Protein AF-A0A1S4BC99-F1 (afdb_monomer_lite)

Sequence (152 aa):
MFKCESEHMSDNLNIGQDVEELVSEDAFLRRARMYQEYMQLVPIPTQTHSSIPCTSWAGLAASIKKLYGQPLHYLTNLCIKQRDQMRIGADDEVDPLEMLIHPTKAESSIWLMEEVHRRTSSPHYLAKLWLADPMYHVYIDPIFPKLQNPSK

Foldseek 3Di:
DDDDDDDDPPPPPPVVVVVVVVVLLVVLLVVLVVLLVQLLLDDQDPDDDQDQFFQALVSLQVSCCVVVLDAADLVLLVVRVVRLVVLPPPPCNRPGVCVVDPSNVSNVVSSVVSVCCSPPDDSSVSSVVCVVDVVSCVSTDPGDDDRDPPDD

pLDDT: mean 85.64, std 18.04, range [31.84, 98.69]

Structure (mmCIF, N/CA/C/O backbone):
data_AF-A0A1S4BC99-F1
#
_entry.id   AF-A0A1S4BC99-F1
#
loop_
_atom_site.group_PDB
_atom_site.id
_atom_site.type_symbol
_atom_site.label_atom_id
_atom_site.label_alt_id
_atom_site.label_comp_id
_atom_site.label_asym_id
_atom_site.label_entity_id
_atom_site.label_seq_id
_atom_site.pdbx_PDB_ins_code
_atom_site.Cartn_x
_atom_site.Cartn_y
_atom_site.Cartn_z
_atom_site.occupancy
_atom_site.B_iso_or_equiv
_atom_site.auth_seq_id
_atom_site.auth_comp_id
_atom_site.auth_asym_id
_atom_site.auth_atom_id
_atom_site.pdbx_PDB_model_num
ATOM 1 N N . MET A 1 1 ? -76.998 -9.621 -1.455 1.00 44.16 1 MET A N 1
ATOM 2 C CA . MET A 1 1 ? -75.995 -10.571 -0.939 1.00 44.16 1 MET A CA 1
ATOM 3 C C . MET A 1 1 ? -74.979 -10.809 -2.041 1.00 44.16 1 MET A C 1
ATOM 5 O O . MET A 1 1 ? -75.276 -11.576 -2.938 1.00 44.16 1 MET A O 1
ATOM 9 N N . PHE A 1 2 ? -73.846 -10.107 -2.020 1.00 31.84 2 PHE A N 1
ATOM 10 C CA . PHE A 1 2 ? -72.649 -10.493 -2.769 1.00 31.84 2 PHE A CA 1
ATOM 11 C C . PHE A 1 2 ? -71.422 -10.194 -1.911 1.00 31.84 2 PHE A C 1
ATOM 13 O O . PHE A 1 2 ? -71.419 -9.269 -1.102 1.00 31.84 2 PHE A O 1
ATOM 20 N N . LYS A 1 3 ? -70.496 -11.137 -2.005 1.00 33.38 3 LYS A N 1
ATOM 21 C CA . LYS A 1 3 ? -69.527 -11.599 -1.018 1.00 33.38 3 LYS A CA 1
ATOM 22 C C . LYS A 1 3 ? -68.332 -10.646 -0.938 1.00 33.38 3 LYS A C 1
ATOM 24 O O . LYS A 1 3 ? -67.862 -10.167 -1.961 1.00 33.38 3 LYS A O 1
ATOM 29 N N . CYS A 1 4 ? -67.863 -10.399 0.281 1.00 38.66 4 CYS A N 1
ATOM 30 C CA . CYS A 1 4 ? -66.561 -9.806 0.553 1.00 38.66 4 CYS A CA 1
ATOM 31 C C . CYS A 1 4 ? -65.493 -10.872 0.276 1.00 38.66 4 CYS A C 1
ATOM 33 O O . CYS A 1 4 ? -65.563 -11.953 0.863 1.00 38.66 4 CYS A O 1
ATOM 35 N N . GLU A 1 5 ? -64.538 -10.586 -0.603 1.00 37.03 5 GLU A N 1
ATOM 36 C CA . GLU A 1 5 ? -63.311 -11.371 -0.747 1.00 37.03 5 GLU A CA 1
ATOM 37 C C . GLU A 1 5 ? -62.138 -10.420 -0.505 1.00 37.03 5 GLU A C 1
ATOM 39 O O . GLU A 1 5 ? -61.824 -9.561 -1.323 1.00 37.03 5 GLU A O 1
ATOM 44 N N . SER A 1 6 ? -61.553 -10.520 0.691 1.00 44.31 6 SER A N 1
ATOM 45 C CA . SER A 1 6 ? -60.277 -9.901 1.027 1.00 44.31 6 SER A CA 1
ATOM 46 C C . SER A 1 6 ? -59.165 -10.865 0.623 1.00 44.31 6 SER A C 1
ATOM 48 O O . SER A 1 6 ? -58.995 -11.914 1.250 1.00 44.31 6 SER A O 1
ATOM 50 N N . GLU A 1 7 ? -58.418 -10.520 -0.420 1.00 44.59 7 GLU A N 1
ATOM 51 C CA . GLU A 1 7 ? -57.183 -11.212 -0.776 1.00 44.59 7 GLU A CA 1
ATOM 52 C C . GLU A 1 7 ? -56.138 -10.969 0.322 1.00 44.59 7 GLU A C 1
ATOM 54 O O . GLU A 1 7 ? -55.714 -9.844 0.585 1.00 44.59 7 GLU A O 1
ATOM 59 N N . HIS A 1 8 ? -55.747 -12.044 1.004 1.00 44.88 8 HIS A N 1
ATOM 60 C CA . HIS A 1 8 ? -54.582 -12.057 1.876 1.00 44.88 8 HIS A CA 1
ATOM 61 C C . HIS A 1 8 ? -53.319 -11.990 1.011 1.00 44.88 8 HIS A C 1
ATOM 63 O O . HIS A 1 8 ? -52.908 -12.993 0.430 1.00 44.88 8 HIS A O 1
ATOM 69 N N . MET A 1 9 ? -52.685 -10.819 0.956 1.00 39.94 9 MET A N 1
ATOM 70 C CA . MET A 1 9 ? -51.324 -10.673 0.448 1.00 39.94 9 MET A CA 1
ATOM 71 C C . MET A 1 9 ? -50.360 -11.029 1.584 1.00 39.94 9 MET A C 1
ATOM 73 O O . MET A 1 9 ? -50.154 -10.264 2.524 1.00 39.94 9 MET A O 1
ATOM 77 N N . SER A 1 10 ? -49.859 -12.260 1.565 1.00 45.34 10 SER A N 1
ATOM 78 C CA . SER A 1 10 ? -48.826 -12.726 2.485 1.00 45.34 10 SER A CA 1
ATOM 79 C C . SER A 1 10 ? -47.467 -12.180 2.047 1.00 45.34 10 SER A C 1
ATOM 81 O O . SER A 1 10 ? -46.778 -12.810 1.243 1.00 45.34 10 SER A O 1
ATOM 83 N N . ASP A 1 11 ? -47.084 -11.026 2.593 1.00 51.19 11 ASP A N 1
ATOM 84 C CA . ASP A 1 11 ? -45.715 -10.511 2.536 1.00 51.19 11 ASP A CA 1
ATOM 85 C C . ASP A 1 11 ? -44.823 -11.351 3.459 1.00 51.19 11 ASP A C 1
ATOM 87 O O . ASP A 1 11 ? -44.583 -11.023 4.622 1.00 51.19 11 ASP A O 1
ATOM 91 N N . ASN A 1 12 ? -44.326 -12.476 2.943 1.00 52.44 12 ASN A N 1
ATOM 92 C CA . ASN A 1 12 ? -43.202 -13.182 3.553 1.00 52.44 12 ASN A CA 1
ATOM 93 C C . ASN A 1 12 ? -41.924 -12.372 3.287 1.00 52.44 12 ASN A C 1
ATOM 95 O O . ASN A 1 12 ? -41.158 -12.675 2.374 1.00 52.44 12 ASN A O 1
ATOM 99 N N . LEU A 1 13 ? -41.718 -11.310 4.070 1.00 56.03 13 LEU A N 1
ATOM 100 C CA . LEU A 1 13 ? -40.449 -10.590 4.130 1.00 56.03 13 LEU A CA 1
ATOM 101 C C . LEU A 1 13 ? -39.348 -11.573 4.549 1.00 56.03 13 LEU A C 1
ATOM 103 O O . LEU A 1 13 ? -39.449 -12.247 5.576 1.00 56.03 13 LEU A O 1
ATOM 107 N N . ASN A 1 14 ? -38.296 -11.649 3.737 1.00 58.25 14 ASN A N 1
ATOM 108 C CA . ASN A 1 14 ? -37.097 -12.460 3.940 1.00 58.25 14 ASN A CA 1
ATOM 109 C C . ASN A 1 14 ? -36.208 -11.875 5.060 1.00 58.25 14 ASN A C 1
ATOM 111 O O . ASN A 1 14 ? -35.049 -11.535 4.855 1.00 58.25 14 ASN A O 1
ATOM 115 N N . ILE A 1 15 ? -36.780 -11.730 6.258 1.00 60.31 15 ILE A N 1
ATOM 116 C CA . ILE A 1 15 ? -36.179 -11.051 7.416 1.00 60.31 15 ILE A CA 1
ATOM 117 C C . ILE A 1 15 ? -34.870 -11.732 7.852 1.00 60.31 15 ILE A C 1
ATOM 119 O O . ILE A 1 15 ? -33.977 -11.075 8.374 1.00 60.31 15 ILE A O 1
ATOM 123 N N . GLY A 1 16 ? -34.734 -13.045 7.636 1.00 59.03 16 GLY A N 1
ATOM 124 C CA . GLY A 1 16 ? -33.540 -13.794 8.036 1.00 59.03 16 GLY A CA 1
ATOM 125 C C . GLY A 1 16 ? -32.281 -13.386 7.270 1.00 59.03 16 GLY A C 1
ATOM 126 O O . GLY A 1 16 ? -31.228 -13.229 7.881 1.00 59.03 16 GLY A O 1
ATOM 127 N N . GLN A 1 17 ? -32.400 -13.171 5.958 1.00 59.12 17 GLN A N 1
ATOM 128 C CA . GLN A 1 17 ? -31.264 -12.831 5.103 1.00 59.12 17 GLN A CA 1
ATOM 129 C C . GLN A 1 17 ? -30.817 -11.376 5.310 1.00 59.12 17 GLN A C 1
ATOM 131 O O . GLN A 1 17 ? -29.624 -11.127 5.460 1.00 59.12 17 GLN A O 1
ATOM 136 N N . ASP A 1 18 ? -31.771 -10.448 5.441 1.00 64.56 18 ASP A N 1
ATOM 137 C CA . ASP A 1 18 ? -31.485 -9.035 5.729 1.00 64.56 18 ASP A CA 1
ATOM 138 C C . ASP A 1 18 ? -30.795 -8.857 7.091 1.00 64.56 18 ASP A C 1
ATOM 140 O O . ASP A 1 18 ? -29.868 -8.063 7.232 1.00 64.56 18 ASP A O 1
ATOM 144 N N . VAL A 1 19 ? -31.207 -9.608 8.117 1.00 63.47 19 VAL A N 1
ATOM 145 C CA . VAL A 1 19 ? -30.596 -9.512 9.454 1.00 63.47 19 VAL A CA 1
ATOM 146 C C . VAL A 1 19 ? -29.170 -10.069 9.464 1.00 63.47 19 VAL A C 1
ATOM 148 O O . VAL A 1 19 ? -28.295 -9.486 10.102 1.00 63.47 19 VAL A O 1
ATOM 151 N N . GLU A 1 20 ? -28.909 -11.174 8.765 1.00 66.94 20 GLU A N 1
ATOM 152 C CA . GLU A 1 20 ? -27.569 -11.769 8.689 1.00 66.94 20 GLU A CA 1
ATOM 153 C C . GLU A 1 20 ? -26.591 -10.882 7.897 1.00 66.94 20 GLU A C 1
ATOM 155 O O . GLU A 1 20 ? -25.439 -10.703 8.307 1.00 66.94 20 GLU A O 1
ATOM 160 N N . GLU A 1 21 ? -27.067 -10.248 6.823 1.00 65.25 21 GLU A N 1
ATOM 161 C CA . GLU A 1 21 ? -26.301 -9.278 6.039 1.00 65.25 21 GLU A CA 1
ATOM 162 C C . GLU A 1 21 ? -25.961 -8.026 6.863 1.00 65.25 21 GLU A C 1
ATOM 164 O O . GLU A 1 21 ? -24.792 -7.648 6.941 1.00 65.25 21 GLU A O 1
ATOM 169 N N . LEU A 1 22 ? -26.928 -7.459 7.595 1.00 66.62 22 LEU A N 1
ATOM 170 C CA . LEU A 1 22 ? -26.700 -6.313 8.489 1.00 66.62 22 LEU A CA 1
ATOM 171 C C . LEU A 1 22 ? -25.678 -6.621 9.598 1.00 66.62 22 LEU A C 1
ATOM 173 O O . LEU A 1 22 ? -24.808 -5.802 9.901 1.00 66.62 22 LEU A O 1
ATOM 177 N N . VAL A 1 23 ? -25.742 -7.819 10.190 1.00 70.94 23 VAL A N 1
ATOM 178 C CA . VAL A 1 23 ? -24.775 -8.263 11.210 1.00 70.94 23 VAL A CA 1
ATOM 179 C C . VAL A 1 23 ? -23.372 -8.430 10.610 1.00 70.94 23 VAL A C 1
ATOM 181 O O . VAL A 1 23 ? -22.375 -8.106 11.268 1.00 70.94 23 VAL A O 1
ATOM 184 N N . SER A 1 24 ? -23.277 -8.892 9.361 1.00 78.12 24 SER A N 1
ATOM 185 C CA . SER A 1 24 ? -22.016 -8.994 8.621 1.00 78.12 24 SER A CA 1
ATOM 186 C C . SER A 1 24 ? -21.417 -7.613 8.328 1.00 78.12 24 SER A C 1
ATOM 188 O O . SER A 1 24 ? -20.244 -7.374 8.640 1.00 78.12 24 SER A O 1
ATOM 190 N N . GLU A 1 25 ? -22.215 -6.672 7.813 1.00 85.00 25 GLU A N 1
ATOM 191 C CA . GLU A 1 25 ? -21.778 -5.302 7.512 1.00 85.00 25 GLU A CA 1
ATOM 192 C C . GLU A 1 25 ? -21.230 -4.582 8.750 1.00 85.00 25 GLU A C 1
ATOM 194 O O . GLU A 1 25 ? -20.122 -4.030 8.718 1.00 85.00 25 GLU A O 1
ATOM 199 N N . ASP A 1 26 ? -21.945 -4.661 9.875 1.00 91.00 26 ASP A N 1
ATOM 200 C CA . ASP A 1 26 ? -21.508 -4.083 11.146 1.00 91.00 26 ASP A CA 1
ATOM 201 C C . ASP A 1 26 ? -20.189 -4.700 11.638 1.00 91.00 26 ASP A C 1
ATOM 203 O O . ASP A 1 26 ? -19.305 -4.001 12.155 1.00 91.00 26 ASP A O 1
ATOM 207 N N . ALA A 1 27 ? -20.010 -6.012 11.455 1.00 92.69 27 ALA A N 1
ATOM 208 C CA . ALA A 1 27 ? -18.773 -6.698 11.812 1.00 92.69 27 ALA A CA 1
ATOM 209 C C . ALA A 1 27 ? -17.588 -6.261 10.932 1.00 92.69 27 ALA A C 1
ATOM 211 O O . ALA A 1 27 ? -16.463 -6.115 11.429 1.00 92.69 27 ALA A O 1
ATOM 212 N N . PHE A 1 28 ? -17.797 -6.035 9.631 1.00 94.62 28 PHE A N 1
ATOM 213 C CA . PHE A 1 28 ? -16.771 -5.467 8.748 1.00 94.62 28 PHE A CA 1
ATOM 214 C C . PHE A 1 28 ? -16.439 -4.022 9.116 1.00 94.62 28 PHE A C 1
ATOM 216 O O . PHE A 1 28 ? -15.257 -3.683 9.207 1.00 94.62 28 PHE A O 1
ATOM 223 N N . LEU A 1 29 ? -17.441 -3.194 9.416 1.00 97.19 29 LEU A N 1
ATOM 224 C CA . LEU A 1 29 ? -17.231 -1.802 9.809 1.00 97.19 29 LEU A CA 1
ATOM 225 C C . LEU A 1 29 ? -16.412 -1.674 11.096 1.00 97.19 29 LEU A C 1
ATOM 227 O O . LEU A 1 29 ? -15.485 -0.862 11.162 1.00 97.19 29 LEU A O 1
ATOM 231 N N . ARG A 1 30 ? -16.704 -2.496 12.111 1.00 97.00 30 ARG A N 1
ATOM 232 C CA . ARG A 1 30 ? -15.927 -2.524 13.363 1.00 97.00 30 ARG A CA 1
ATOM 233 C C . ARG A 1 30 ? -14.465 -2.889 13.112 1.00 97.00 30 ARG A C 1
ATOM 235 O O . ARG A 1 30 ? -13.574 -2.188 13.588 1.00 97.00 30 ARG A O 1
ATOM 242 N N . ARG A 1 31 ? -14.210 -3.938 12.321 1.00 96.06 31 ARG A N 1
ATOM 243 C CA . ARG A 1 31 ? -12.845 -4.360 11.958 1.00 96.06 31 ARG A CA 1
ATOM 244 C C . ARG A 1 31 ? -12.105 -3.279 11.170 1.00 96.06 31 ARG A C 1
ATOM 246 O O . ARG A 1 31 ? -10.957 -2.979 11.484 1.00 96.06 31 ARG A O 1
ATOM 253 N N . ALA A 1 32 ? -12.765 -2.669 10.188 1.00 97.81 32 ALA A N 1
ATOM 254 C CA . ALA A 1 32 ? -12.190 -1.608 9.367 1.00 97.81 32 ALA A CA 1
ATOM 255 C C . ALA A 1 32 ? -11.841 -0.366 10.191 1.00 97.81 32 ALA A C 1
ATOM 257 O O . ALA A 1 32 ? -10.810 0.260 9.956 1.00 97.81 32 ALA A O 1
ATOM 258 N N . ARG A 1 33 ? -12.666 -0.035 11.192 1.00 98.31 33 ARG A N 1
ATOM 259 C CA . ARG A 1 33 ? -12.394 1.062 12.125 1.00 98.31 33 ARG A CA 1
ATOM 260 C C . ARG A 1 33 ? -11.137 0.796 12.945 1.00 98.31 33 ARG A C 1
ATOM 262 O O . ARG A 1 33 ? -10.228 1.616 12.906 1.00 98.31 33 ARG A O 1
ATOM 269 N N . MET A 1 34 ? -11.057 -0.362 13.600 1.00 97.44 34 MET A N 1
ATOM 270 C CA . MET A 1 34 ? -9.879 -0.740 14.390 1.00 97.44 34 MET A CA 1
ATOM 271 C C . MET A 1 34 ? -8.604 -0.748 13.542 1.00 97.44 34 MET A C 1
ATOM 273 O O . MET A 1 34 ? -7.557 -0.280 13.978 1.00 97.44 34 MET A O 1
ATOM 277 N N . TYR A 1 35 ? -8.698 -1.261 12.314 1.00 97.88 35 TYR A N 1
ATOM 278 C CA . TYR A 1 35 ? -7.591 -1.267 11.369 1.00 97.88 35 TYR A CA 1
ATOM 279 C C . TYR A 1 35 ? -7.137 0.147 10.990 1.00 97.88 35 TYR A C 1
ATOM 281 O O . TYR A 1 35 ? -5.945 0.439 11.062 1.00 97.88 35 TYR A O 1
ATOM 289 N N . GLN A 1 36 ? -8.066 1.034 10.617 1.00 98.31 36 GLN A N 1
ATOM 290 C CA . GLN A 1 36 ? -7.720 2.402 10.231 1.00 98.31 36 GLN A CA 1
ATOM 291 C C . GLN A 1 36 ? -7.117 3.183 11.403 1.00 98.31 36 GLN A C 1
ATOM 293 O O . GLN A 1 36 ? -6.101 3.851 11.227 1.00 98.31 36 GLN A O 1
ATOM 298 N N . GLU A 1 37 ? -7.718 3.075 12.592 1.00 97.56 37 GLU A N 1
ATOM 299 C CA . GLU A 1 37 ? -7.216 3.699 13.823 1.00 97.56 37 GLU A CA 1
ATOM 300 C C . GLU A 1 37 ? -5.795 3.218 14.134 1.00 97.56 37 GLU A C 1
ATOM 302 O O . GLU A 1 37 ? -4.914 4.022 14.424 1.00 97.56 37 GLU A O 1
ATOM 307 N N . TYR A 1 38 ? -5.537 1.916 13.996 1.00 96.62 38 TYR A N 1
ATOM 308 C CA . TYR A 1 38 ? -4.197 1.361 14.147 1.00 96.62 38 TYR A CA 1
ATOM 309 C C . TYR A 1 38 ? -3.211 1.918 13.109 1.00 96.62 38 TYR A C 1
ATOM 311 O O . TYR A 1 38 ? -2.136 2.392 13.476 1.00 96.62 38 TYR A O 1
ATOM 319 N N . MET A 1 39 ? -3.566 1.901 11.821 1.00 97.88 39 MET A N 1
ATOM 320 C CA . MET A 1 39 ? -2.683 2.372 10.748 1.00 97.88 39 MET A CA 1
ATOM 321 C C . MET A 1 39 ? -2.357 3.868 10.870 1.00 97.88 39 MET A C 1
ATOM 323 O O . MET A 1 39 ? -1.267 4.280 10.480 1.00 97.88 39 MET A O 1
ATOM 327 N N . GLN A 1 40 ? -3.250 4.674 11.457 1.00 96.88 40 GLN A N 1
ATOM 328 C CA . GLN A 1 40 ? -3.001 6.087 11.771 1.00 96.88 40 GLN A CA 1
ATOM 329 C C . GLN A 1 40 ? -1.916 6.297 12.835 1.00 96.88 40 GLN A C 1
ATOM 331 O O . GLN A 1 40 ? -1.239 7.325 12.813 1.00 96.88 40 GLN A O 1
ATOM 336 N N . LEU A 1 41 ? -1.727 5.339 13.749 1.00 95.94 41 LEU A N 1
ATOM 337 C CA . LEU A 1 41 ? -0.695 5.409 14.788 1.00 95.94 41 LEU A CA 1
ATOM 338 C C . LEU A 1 41 ? 0.703 5.068 14.260 1.00 95.94 41 LEU A C 1
ATOM 340 O O . LEU A 1 41 ? 1.697 5.395 14.909 1.00 95.94 41 LEU A O 1
ATOM 344 N N . VAL A 1 42 ? 0.804 4.404 13.105 1.00 95.38 42 VAL A N 1
ATOM 345 C CA . VAL A 1 42 ? 2.094 4.019 12.530 1.00 95.38 42 VAL A CA 1
ATOM 346 C C . VAL A 1 42 ? 2.730 5.237 11.836 1.00 95.38 42 VAL A C 1
ATOM 348 O O . VAL A 1 42 ? 2.186 5.728 10.840 1.00 95.38 42 VAL A O 1
ATOM 351 N N . PRO A 1 43 ? 3.894 5.734 12.298 1.00 93.81 43 PRO A N 1
ATOM 352 C CA . PRO A 1 43 ? 4.510 6.933 11.733 1.00 93.81 43 PRO A CA 1
ATOM 353 C C . PRO A 1 43 ? 5.104 6.665 10.347 1.00 93.81 43 PRO A C 1
ATOM 355 O O . PRO A 1 43 ? 5.669 5.600 10.109 1.00 93.81 43 PRO A O 1
ATOM 358 N N . ILE A 1 44 ? 5.034 7.645 9.444 1.00 94.06 44 ILE A N 1
ATOM 359 C CA . ILE A 1 44 ? 5.768 7.597 8.171 1.00 94.06 44 ILE A CA 1
ATOM 360 C C . ILE A 1 44 ? 7.264 7.815 8.461 1.00 94.06 44 ILE A C 1
ATOM 362 O O . ILE A 1 44 ? 7.596 8.760 9.184 1.00 94.06 44 ILE A O 1
ATOM 366 N N . PRO A 1 45 ? 8.176 6.972 7.942 1.00 90.94 45 PRO A N 1
ATOM 367 C CA . PRO A 1 45 ? 9.612 7.190 8.093 1.00 90.94 45 PRO A CA 1
ATOM 368 C C . PRO A 1 45 ? 10.052 8.546 7.527 1.00 90.94 45 PRO A C 1
ATOM 370 O O . PRO A 1 45 ? 9.678 8.923 6.421 1.00 90.94 45 PRO A O 1
ATOM 373 N N . THR A 1 46 ? 10.866 9.282 8.286 1.00 83.38 46 THR A N 1
ATOM 374 C CA . THR A 1 46 ? 11.373 10.611 7.893 1.00 83.38 46 THR A CA 1
ATOM 375 C C . THR A 1 46 ? 12.683 10.553 7.112 1.00 83.38 46 THR A C 1
ATOM 377 O O . THR A 1 46 ? 13.052 11.525 6.457 1.00 83.38 46 THR A O 1
ATOM 380 N N . GLN A 1 47 ? 13.391 9.426 7.179 1.00 77.62 47 GLN A N 1
ATOM 381 C CA . GLN A 1 47 ? 14.603 9.163 6.414 1.00 77.62 47 GLN A CA 1
ATOM 382 C C . GLN A 1 47 ? 14.315 8.025 5.446 1.00 77.62 47 GLN A C 1
ATOM 384 O O . GLN A 1 47 ? 13.856 6.966 5.872 1.00 77.62 47 GLN A O 1
ATOM 389 N N . THR A 1 48 ? 14.575 8.255 4.161 1.00 70.88 48 THR A N 1
ATOM 390 C CA . THR A 1 48 ? 14.458 7.231 3.125 1.00 70.88 48 THR A CA 1
ATOM 391 C C . THR A 1 48 ? 15.823 6.645 2.781 1.00 70.88 48 THR A C 1
ATOM 393 O O . THR A 1 48 ? 16.846 7.334 2.809 1.00 70.88 48 THR A O 1
ATOM 396 N N . HIS A 1 49 ? 15.854 5.352 2.473 1.00 69.94 49 HIS A N 1
ATOM 397 C CA . HIS A 1 49 ? 17.067 4.633 2.107 1.00 69.94 49 HIS A CA 1
ATOM 398 C C . HIS A 1 49 ? 17.194 4.568 0.583 1.00 69.94 49 HIS A C 1
ATOM 400 O O . HIS A 1 49 ? 16.448 3.870 -0.092 1.00 69.94 49 HIS A O 1
ATOM 406 N N . SER A 1 50 ? 18.184 5.261 0.020 1.00 61.50 50 SER A N 1
ATOM 407 C CA . SER A 1 50 ? 18.256 5.521 -1.424 1.00 61.50 50 SER A CA 1
ATOM 408 C C . SER A 1 50 ? 18.577 4.319 -2.327 1.00 61.50 50 SER A C 1
ATOM 410 O O . SER A 1 50 ? 18.513 4.476 -3.545 1.00 61.50 50 SER A O 1
ATOM 412 N N . SER A 1 51 ? 18.909 3.142 -1.784 1.00 71.75 51 SER A N 1
ATOM 413 C CA . SER A 1 51 ? 19.504 2.033 -2.551 1.00 71.75 51 SER A CA 1
ATOM 414 C C . SER A 1 51 ? 18.727 0.712 -2.500 1.00 71.75 51 SER A C 1
ATOM 416 O O . SER A 1 51 ? 19.343 -0.350 -2.588 1.00 71.75 51 SER A O 1
ATOM 418 N N . ILE A 1 52 ? 17.406 0.735 -2.304 1.00 79.88 52 ILE A N 1
ATOM 419 C CA . ILE A 1 52 ? 16.593 -0.491 -2.341 1.00 79.88 52 ILE A CA 1
ATOM 420 C C . ILE A 1 52 ? 16.456 -0.949 -3.803 1.00 79.88 52 ILE A C 1
ATOM 422 O O . ILE A 1 52 ? 15.863 -0.207 -4.587 1.00 79.88 52 ILE A O 1
ATOM 426 N N . PRO A 1 53 ? 16.952 -2.142 -4.190 1.00 80.25 53 PRO A N 1
ATOM 427 C CA . PRO A 1 53 ? 16.724 -2.666 -5.535 1.00 80.25 53 PRO A CA 1
ATOM 428 C C . PRO A 1 53 ? 15.224 -2.796 -5.812 1.00 80.25 53 PRO A C 1
ATOM 430 O O . PRO A 1 53 ? 14.479 -3.289 -4.957 1.00 80.25 53 PRO A O 1
ATOM 433 N N . CYS A 1 54 ? 14.765 -2.372 -6.991 1.00 84.75 54 CYS A N 1
ATOM 434 C CA . CYS A 1 54 ? 13.349 -2.444 -7.348 1.00 84.75 54 CYS A CA 1
ATOM 435 C C . CYS A 1 54 ? 13.154 -3.104 -8.714 1.00 84.75 54 CYS A C 1
ATOM 437 O O . CYS A 1 54 ? 13.160 -2.466 -9.756 1.00 84.75 54 CYS A O 1
ATOM 439 N N . THR A 1 55 ? 12.934 -4.417 -8.718 1.00 89.94 55 THR A N 1
ATOM 440 C CA . THR A 1 55 ? 12.603 -5.153 -9.948 1.00 89.94 55 THR A CA 1
ATOM 441 C C . THR A 1 55 ? 11.106 -5.101 -10.272 1.00 89.94 55 THR A C 1
ATOM 443 O O . THR A 1 55 ? 10.741 -5.048 -11.442 1.00 89.94 55 THR A O 1
ATOM 446 N N . SER A 1 56 ? 10.239 -5.031 -9.255 1.00 95.56 56 SER A N 1
ATOM 447 C CA . SER A 1 56 ? 8.782 -4.849 -9.368 1.00 95.56 56 SER A CA 1
ATOM 448 C C . SER A 1 56 ? 8.236 -3.981 -8.230 1.00 95.56 56 SER A C 1
ATOM 450 O O . SER A 1 56 ? 8.937 -3.732 -7.240 1.00 95.56 56 SER A O 1
ATOM 452 N N . TRP A 1 57 ? 6.977 -3.537 -8.329 1.00 96.94 57 TRP A N 1
ATOM 453 C CA . TRP A 1 57 ? 6.344 -2.779 -7.248 1.00 96.94 57 TRP A CA 1
ATOM 454 C C . TRP A 1 57 ? 6.146 -3.649 -6.007 1.00 96.94 57 TRP A C 1
ATOM 456 O O . TRP A 1 57 ? 6.446 -3.200 -4.898 1.00 96.94 57 TRP A O 1
ATOM 466 N N . ALA A 1 58 ? 5.713 -4.902 -6.174 1.00 96.19 58 ALA A N 1
ATOM 467 C CA . ALA A 1 58 ? 5.590 -5.854 -5.075 1.00 96.19 58 ALA A CA 1
ATOM 468 C C . ALA A 1 58 ? 6.942 -6.156 -4.407 1.00 96.19 58 ALA A C 1
ATOM 470 O O . ALA A 1 58 ? 7.020 -6.207 -3.178 1.00 96.19 58 ALA A O 1
ATOM 471 N N . GLY A 1 59 ? 8.018 -6.304 -5.189 1.00 95.31 59 GLY A N 1
ATOM 472 C CA . GLY A 1 59 ? 9.369 -6.533 -4.667 1.00 95.31 59 GLY A CA 1
ATOM 473 C C . GLY A 1 59 ? 9.904 -5.340 -3.871 1.00 95.31 59 GLY A C 1
ATOM 474 O O . GLY A 1 59 ? 10.448 -5.509 -2.774 1.00 95.31 59 GLY A O 1
ATOM 475 N N . LEU A 1 60 ? 9.679 -4.122 -4.3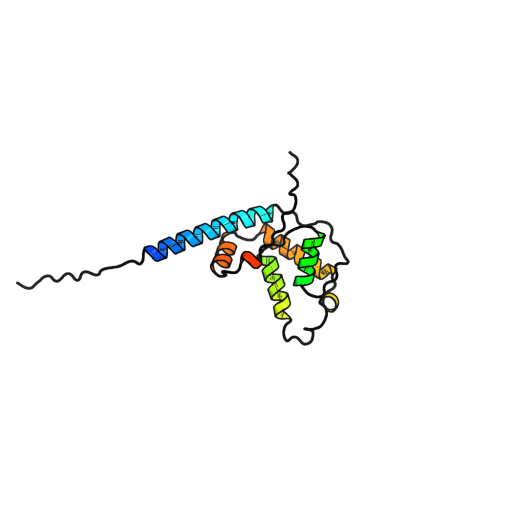72 1.00 95.31 60 LEU A N 1
ATOM 476 C CA . LEU A 1 60 ? 10.011 -2.895 -3.651 1.00 95.31 60 LEU A CA 1
ATOM 477 C C . LEU A 1 60 ? 9.206 -2.779 -2.350 1.00 95.31 60 LEU A C 1
ATOM 479 O O . LEU A 1 60 ? 9.779 -2.526 -1.293 1.00 95.31 60 LEU A O 1
ATOM 483 N N . ALA A 1 61 ? 7.898 -3.030 -2.394 1.00 96.00 61 ALA A N 1
ATOM 484 C CA . ALA A 1 61 ? 7.038 -2.993 -1.215 1.00 96.00 61 ALA A CA 1
ATOM 485 C C . ALA A 1 61 ? 7.457 -4.013 -0.146 1.00 96.00 61 ALA A C 1
ATOM 487 O O . ALA A 1 61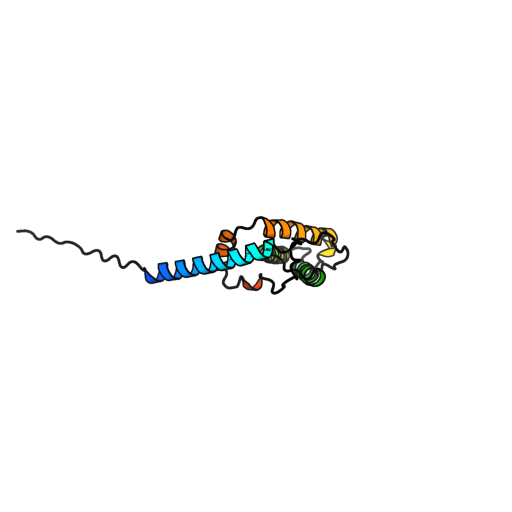 ? 7.509 -3.678 1.037 1.00 96.00 61 ALA A O 1
ATOM 488 N N . ALA A 1 62 ? 7.806 -5.239 -0.544 1.00 95.12 62 ALA A N 1
ATOM 489 C CA . ALA A 1 62 ? 8.335 -6.252 0.367 1.00 95.12 62 ALA A CA 1
ATOM 490 C C . ALA A 1 62 ? 9.651 -5.798 1.022 1.00 95.12 62 ALA A C 1
ATOM 492 O O . ALA A 1 62 ? 9.847 -5.973 2.228 1.00 95.12 62 ALA A O 1
ATOM 493 N N . SER A 1 63 ? 10.531 -5.164 0.244 1.00 93.56 63 SER A N 1
ATOM 494 C CA . SER A 1 63 ? 11.803 -4.633 0.738 1.00 93.56 63 SER A CA 1
ATOM 495 C C . SER A 1 63 ? 11.602 -3.469 1.710 1.00 93.56 63 SER A C 1
ATOM 497 O O . SER A 1 63 ? 12.232 -3.454 2.765 1.00 93.56 63 SER A O 1
ATOM 499 N N . ILE A 1 64 ? 10.672 -2.554 1.419 1.00 93.69 64 ILE A N 1
ATOM 500 C CA . ILE A 1 64 ? 10.267 -1.461 2.317 1.00 93.69 64 ILE A CA 1
ATOM 501 C C . ILE A 1 64 ? 9.751 -2.030 3.646 1.00 93.69 64 ILE A C 1
ATOM 503 O O . ILE A 1 64 ? 10.266 -1.687 4.709 1.00 93.69 64 ILE A O 1
ATOM 507 N N . LYS A 1 65 ? 8.794 -2.961 3.611 1.00 94.25 65 LYS A N 1
ATOM 508 C CA . LYS A 1 65 ? 8.240 -3.585 4.826 1.00 94.25 65 LYS A CA 1
ATOM 509 C C . LYS A 1 65 ? 9.328 -4.200 5.706 1.00 94.25 65 LYS A C 1
ATOM 511 O O . LYS A 1 65 ? 9.343 -3.991 6.918 1.00 94.25 65 LYS A O 1
ATOM 516 N N . LYS A 1 66 ? 10.266 -4.927 5.088 1.00 92.25 66 LYS A N 1
ATOM 517 C CA . LYS A 1 66 ? 11.393 -5.560 5.783 1.00 92.25 66 LYS A CA 1
ATOM 518 C C . LYS A 1 66 ? 12.371 -4.535 6.361 1.00 92.25 66 LYS A C 1
ATOM 520 O O . LYS A 1 66 ? 12.802 -4.700 7.497 1.00 92.25 66 LYS A O 1
ATOM 525 N N . LEU A 1 67 ? 12.733 -3.512 5.588 1.00 91.62 67 LEU A N 1
ATOM 526 C CA . LEU A 1 67 ? 13.750 -2.528 5.965 1.00 91.62 67 LEU A CA 1
ATOM 527 C C . LEU A 1 67 ? 13.267 -1.600 7.081 1.00 91.62 67 LEU A C 1
ATOM 529 O O . LEU A 1 67 ? 13.983 -1.382 8.052 1.00 91.62 67 LEU A O 1
ATOM 533 N N . TYR A 1 68 ? 12.044 -1.086 6.954 1.00 91.62 68 TYR A N 1
ATOM 534 C CA . TYR A 1 68 ? 11.470 -0.140 7.912 1.00 91.62 68 TYR A CA 1
ATOM 535 C C . TYR A 1 68 ? 10.751 -0.829 9.075 1.00 91.62 68 TYR A C 1
ATOM 537 O O . TYR A 1 68 ? 10.416 -0.174 10.061 1.00 91.62 68 TYR A O 1
ATOM 545 N N . GLY A 1 69 ? 10.493 -2.138 8.974 1.00 93.12 69 GLY A N 1
ATOM 546 C CA . GLY A 1 69 ? 9.777 -2.897 9.998 1.00 93.12 69 GLY A CA 1
ATOM 547 C C . GLY A 1 69 ? 8.344 -2.408 10.212 1.00 93.12 69 GLY A C 1
ATOM 548 O O . GLY A 1 69 ? 7.833 -2.485 11.328 1.00 93.12 69 GLY A O 1
ATOM 549 N N . GLN A 1 70 ? 7.712 -1.869 9.165 1.00 95.25 70 GLN A N 1
ATOM 550 C CA . GLN A 1 70 ? 6.355 -1.326 9.207 1.00 95.25 70 GLN A CA 1
ATOM 551 C C . GLN A 1 70 ? 5.438 -2.012 8.188 1.00 95.25 70 GLN A C 1
ATOM 553 O O . GLN A 1 70 ? 5.903 -2.383 7.106 1.00 95.25 70 GLN A O 1
ATOM 558 N N . PRO A 1 71 ? 4.136 -2.138 8.495 1.00 97.44 71 PRO A N 1
ATOM 559 C CA . PRO A 1 71 ? 3.141 -2.559 7.522 1.00 97.44 71 PRO A CA 1
ATOM 560 C C . PRO A 1 71 ? 2.898 -1.457 6.484 1.00 97.44 71 PRO A C 1
ATOM 562 O O . PRO A 1 71 ? 3.064 -0.267 6.772 1.00 97.44 71 PRO A O 1
ATOM 565 N N . LEU A 1 72 ? 2.442 -1.851 5.297 1.00 98.31 72 LEU A N 1
ATOM 566 C CA . LEU A 1 72 ? 1.780 -0.938 4.371 1.00 98.31 72 LEU A CA 1
ATOM 567 C C . LEU A 1 72 ? 0.264 -1.073 4.505 1.00 98.31 72 LEU A C 1
ATOM 569 O O . LEU A 1 72 ? -0.273 -2.116 4.886 1.00 98.31 72 LEU A O 1
ATOM 573 N N . HIS A 1 73 ? -0.436 0.006 4.185 1.00 98.69 73 HIS A N 1
ATOM 574 C CA . HIS A 1 73 ? -1.881 0.052 4.231 1.00 98.69 73 HIS A CA 1
ATOM 575 C C . HIS A 1 73 ? -2.513 -0.882 3.187 1.00 98.69 73 HIS A C 1
ATOM 577 O O . HIS A 1 73 ? -1.973 -1.079 2.099 1.00 98.69 73 HIS A O 1
ATOM 583 N N . TYR A 1 74 ? -3.711 -1.392 3.479 1.00 98.56 74 TYR A N 1
ATOM 584 C CA . TYR A 1 74 ? -4.511 -2.268 2.619 1.00 98.56 74 TYR A CA 1
ATOM 585 C C . TYR A 1 74 ? -4.646 -1.685 1.207 1.00 98.56 74 TYR A C 1
ATOM 587 O O . TYR A 1 74 ? -4.317 -2.334 0.216 1.00 98.56 74 TYR A O 1
ATOM 595 N N . LEU A 1 75 ? -5.055 -0.415 1.121 1.00 98.62 75 LEU A N 1
ATOM 596 C CA . LEU A 1 75 ? -5.176 0.300 -0.153 1.00 98.62 75 LEU A CA 1
ATOM 597 C C . LEU A 1 75 ? -3.828 0.459 -0.868 1.00 98.62 75 LEU A C 1
ATOM 599 O O . LEU A 1 75 ? -3.778 0.361 -2.089 1.00 98.62 75 LEU A O 1
ATOM 603 N N . THR A 1 76 ? -2.728 0.647 -0.135 1.00 98.69 76 THR A N 1
ATOM 604 C CA . THR A 1 76 ? -1.387 0.737 -0.729 1.00 98.69 76 THR A CA 1
ATOM 605 C C . THR A 1 76 ? -0.978 -0.602 -1.333 1.00 98.69 76 THR A C 1
ATOM 607 O O . THR A 1 76 ? -0.544 -0.642 -2.482 1.00 98.69 76 THR A O 1
ATOM 610 N N . ASN A 1 77 ? -1.187 -1.708 -0.612 1.00 98.38 77 ASN A N 1
ATOM 611 C CA . ASN A 1 77 ? -0.942 -3.061 -1.117 1.00 98.38 77 ASN A CA 1
ATOM 612 C C . ASN A 1 77 ? -1.792 -3.371 -2.362 1.00 98.38 77 ASN A C 1
ATOM 614 O O . ASN A 1 77 ? -1.288 -3.958 -3.322 1.00 98.38 77 ASN A O 1
ATOM 618 N N . LEU A 1 78 ? -3.049 -2.917 -2.391 1.00 97.56 78 LEU A N 1
ATOM 619 C CA . LEU A 1 78 ? -3.914 -3.054 -3.562 1.00 97.56 78 LEU A CA 1
ATOM 620 C C . LEU A 1 78 ? -3.398 -2.241 -4.762 1.00 97.56 78 LEU A C 1
ATOM 622 O O . LEU A 1 78 ? -3.311 -2.774 -5.868 1.00 97.56 78 LEU A O 1
ATOM 626 N N . CYS A 1 79 ? -2.993 -0.984 -4.552 1.00 97.94 79 CYS A N 1
ATOM 627 C CA . CYS A 1 79 ? -2.402 -0.154 -5.604 1.00 97.94 79 CYS A CA 1
ATOM 628 C C . CYS A 1 79 ? -1.089 -0.740 -6.142 1.00 97.94 79 CYS A C 1
ATOM 630 O O . CYS A 1 79 ? -0.853 -0.701 -7.347 1.00 97.94 79 CYS A O 1
ATOM 632 N N . ILE A 1 80 ? -0.244 -1.307 -5.278 1.00 97.81 80 ILE A N 1
ATOM 633 C CA . ILE A 1 80 ? 0.994 -1.991 -5.678 1.00 97.81 80 ILE A CA 1
ATOM 634 C C . ILE A 1 80 ? 0.685 -3.165 -6.611 1.00 97.81 80 ILE A C 1
ATOM 636 O O . ILE A 1 80 ? 1.261 -3.245 -7.695 1.00 97.81 80 ILE A O 1
ATOM 640 N N . LYS A 1 81 ? -0.272 -4.025 -6.236 1.00 96.62 81 LYS A N 1
ATOM 641 C CA . LYS A 1 81 ? -0.716 -5.136 -7.088 1.00 96.62 81 LYS A CA 1
ATOM 642 C C . LYS A 1 81 ? -1.195 -4.634 -8.449 1.00 96.62 81 LYS A C 1
ATOM 644 O O . LYS A 1 81 ? -0.786 -5.171 -9.473 1.00 96.62 81 LYS A O 1
ATOM 649 N N . GLN A 1 82 ? -2.048 -3.611 -8.466 1.00 97.25 82 GLN A N 1
ATOM 650 C CA . GLN A 1 82 ? -2.574 -3.047 -9.711 1.00 97.25 82 GLN A CA 1
ATOM 651 C C . GLN A 1 82 ? -1.456 -2.494 -10.603 1.00 97.25 82 GLN A C 1
ATOM 653 O O . GLN A 1 82 ? -1.489 -2.694 -11.811 1.00 97.25 82 GLN A O 1
ATOM 658 N N . ARG A 1 83 ? -0.440 -1.843 -10.025 1.00 96.56 83 ARG A N 1
ATOM 659 C CA . ARG A 1 83 ? 0.709 -1.325 -10.779 1.00 96.56 83 ARG A CA 1
ATOM 660 C C . ARG A 1 83 ? 1.536 -2.416 -11.441 1.00 96.56 83 ARG A C 1
ATOM 662 O O . ARG A 1 83 ? 1.946 -2.214 -12.577 1.00 96.56 83 ARG A O 1
ATOM 669 N N . ASP A 1 84 ? 1.750 -3.550 -10.779 1.00 96.44 84 ASP A N 1
ATOM 670 C CA . ASP A 1 84 ? 2.405 -4.692 -11.425 1.00 96.44 84 ASP A CA 1
ATOM 671 C C . ASP A 1 84 ? 1.509 -5.300 -12.519 1.00 96.44 84 ASP A C 1
ATOM 673 O O . ASP A 1 84 ? 1.988 -5.600 -13.607 1.00 96.44 84 ASP A O 1
ATOM 677 N N . GLN A 1 85 ? 0.196 -5.405 -12.287 1.00 96.94 85 GLN A N 1
ATOM 678 C CA . GLN A 1 85 ? -0.745 -5.929 -13.287 1.00 96.94 85 GLN A CA 1
ATOM 679 C C . GLN A 1 85 ? -0.840 -5.063 -14.549 1.00 96.94 85 GLN A C 1
ATOM 681 O O . GLN A 1 85 ? -0.982 -5.604 -15.640 1.00 96.94 85 GLN A O 1
ATOM 686 N N . MET A 1 86 ? -0.739 -3.737 -14.423 1.00 95.75 86 MET A N 1
ATOM 687 C CA . MET A 1 86 ? -0.770 -2.814 -15.566 1.00 95.75 86 MET A CA 1
ATOM 688 C C . MET A 1 86 ? 0.425 -2.969 -16.515 1.00 95.75 86 MET A C 1
ATOM 690 O O . MET A 1 86 ? 0.370 -2.451 -17.625 1.00 95.75 86 MET A O 1
ATOM 694 N N . ARG A 1 87 ? 1.497 -3.650 -16.093 1.00 94.88 87 ARG A N 1
ATOM 695 C CA . ARG A 1 87 ? 2.671 -3.901 -16.939 1.00 94.88 87 ARG A CA 1
ATOM 696 C C . ARG A 1 87 ? 2.519 -5.128 -17.833 1.00 94.88 87 ARG A C 1
ATOM 698 O O . ARG A 1 87 ? 3.292 -5.283 -18.769 1.00 94.88 87 ARG A O 1
ATOM 705 N N . ILE A 1 88 ? 1.549 -5.995 -17.548 1.00 95.88 88 ILE A N 1
ATOM 706 C CA . ILE A 1 88 ? 1.335 -7.225 -18.310 1.00 95.88 88 ILE A CA 1
ATOM 707 C C . ILE A 1 88 ? 0.877 -6.864 -19.728 1.00 95.88 88 ILE A C 1
ATOM 709 O O . ILE A 1 88 ? -0.124 -6.168 -19.902 1.00 95.88 88 ILE A O 1
ATOM 713 N N . GLY A 1 89 ? 1.592 -7.363 -20.734 1.00 96.12 89 GLY A N 1
ATOM 714 C CA . GLY A 1 89 ? 1.357 -7.104 -22.151 1.00 96.12 89 GLY A CA 1
ATOM 715 C C . GLY A 1 89 ? 1.980 -5.812 -22.688 1.00 96.12 89 GLY A C 1
ATOM 716 O O . GLY A 1 89 ? 1.730 -5.483 -23.846 1.00 96.12 89 GLY A O 1
ATOM 717 N N . ALA A 1 90 ? 2.752 -5.075 -21.884 1.00 94.44 90 ALA A N 1
ATOM 718 C CA . ALA A 1 90 ? 3.502 -3.908 -22.348 1.00 94.44 90 ALA A CA 1
ATOM 719 C C . ALA A 1 90 ? 4.821 -4.320 -23.027 1.00 94.44 90 ALA A C 1
ATOM 721 O O . ALA A 1 90 ? 5.396 -5.359 -22.704 1.00 94.44 90 ALA A O 1
ATOM 722 N N . ASP A 1 91 ? 5.337 -3.481 -23.930 1.00 95.12 91 ASP A N 1
ATOM 723 C CA . ASP A 1 91 ? 6.612 -3.741 -24.623 1.00 95.12 91 ASP A CA 1
ATOM 724 C C . ASP A 1 91 ? 7.798 -3.874 -23.643 1.00 95.12 91 ASP A C 1
ATOM 726 O O . ASP A 1 91 ? 8.750 -4.606 -23.908 1.00 95.12 91 ASP A O 1
ATOM 730 N N . ASP A 1 92 ? 7.718 -3.197 -22.494 1.00 91.56 92 ASP A N 1
ATOM 731 C CA . ASP A 1 92 ? 8.703 -3.171 -21.408 1.00 91.56 92 ASP A CA 1
ATOM 732 C C . ASP A 1 92 ? 8.301 -4.055 -20.207 1.00 91.56 92 ASP A C 1
ATOM 734 O O . ASP A 1 92 ? 8.789 -3.866 -19.088 1.00 91.56 92 ASP A O 1
ATOM 738 N N . GLU A 1 93 ? 7.402 -5.032 -20.395 1.00 92.38 93 GLU A N 1
ATOM 739 C CA . GLU A 1 93 ? 6.911 -5.913 -19.319 1.00 92.38 93 GLU A CA 1
ATOM 740 C C . GLU A 1 93 ? 8.056 -6.604 -18.560 1.00 92.38 93 GLU A C 1
ATOM 742 O O . GLU A 1 93 ? 8.023 -6.709 -17.332 1.00 92.38 93 GLU A O 1
ATOM 747 N N . VAL A 1 94 ? 9.083 -7.053 -19.290 1.00 92.69 94 VAL A N 1
ATOM 748 C CA . VAL A 1 94 ? 10.217 -7.819 -18.745 1.00 92.69 94 VAL A CA 1
ATOM 749 C C . VAL A 1 94 ? 11.316 -6.947 -18.143 1.00 92.69 94 VAL A C 1
ATOM 751 O O . VAL A 1 94 ? 12.206 -7.469 -17.465 1.00 92.69 94 VAL A O 1
ATOM 754 N N . ASP A 1 95 ? 11.268 -5.635 -18.369 1.00 94.75 95 ASP A N 1
ATOM 755 C CA . ASP A 1 95 ? 12.307 -4.734 -17.893 1.00 94.75 95 ASP A CA 1
ATOM 756 C C . ASP A 1 95 ? 12.210 -4.571 -16.364 1.00 94.75 95 ASP A C 1
ATOM 758 O O . ASP A 1 95 ? 11.123 -4.391 -15.805 1.00 94.75 95 ASP A O 1
ATOM 762 N N . PRO A 1 96 ? 13.323 -4.607 -15.618 1.00 94.31 96 PRO A N 1
ATOM 763 C CA . PRO A 1 96 ? 13.299 -4.299 -14.193 1.00 94.31 96 PRO A CA 1
ATOM 764 C C . PRO A 1 96 ? 12.716 -2.903 -13.932 1.00 94.31 96 PRO A C 1
ATOM 766 O O . PRO A 1 96 ? 13.053 -1.944 -14.626 1.00 94.31 96 PRO A O 1
ATOM 769 N N . LEU A 1 97 ? 11.874 -2.758 -12.901 1.00 93.81 97 LEU A N 1
ATOM 770 C CA . LEU A 1 97 ? 11.244 -1.470 -12.570 1.00 93.81 97 LEU A CA 1
ATOM 771 C C . LEU A 1 97 ? 12.272 -0.335 -12.385 1.00 93.81 97 LEU A C 1
ATOM 773 O O . LEU A 1 97 ? 12.006 0.793 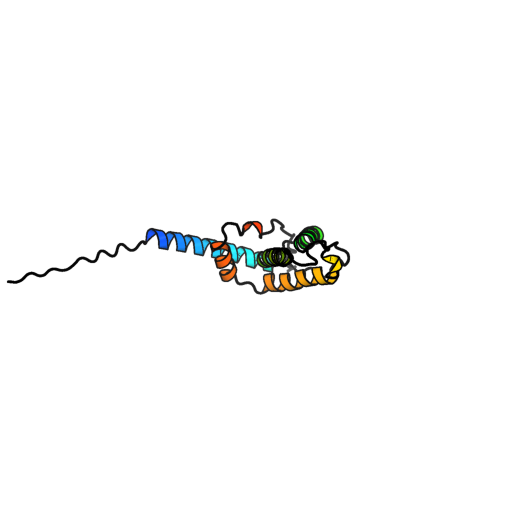-12.793 1.00 93.81 97 LEU A O 1
ATOM 777 N N . GLU A 1 98 ? 13.451 -0.627 -11.839 1.00 93.38 98 GLU A N 1
ATOM 778 C CA . GLU A 1 98 ? 14.554 0.324 -11.657 1.00 93.38 98 GLU A CA 1
ATOM 779 C C . GLU A 1 98 ? 15.125 0.898 -12.962 1.00 93.38 98 GLU A C 1
ATOM 781 O O . GLU A 1 98 ? 15.703 1.986 -12.937 1.00 93.38 98 GLU A O 1
ATOM 786 N N . MET A 1 99 ? 14.932 0.220 -14.100 1.00 94.25 99 MET A N 1
ATOM 787 C CA . MET A 1 99 ? 15.292 0.752 -15.419 1.00 94.25 99 MET A CA 1
ATOM 788 C C . MET A 1 99 ? 14.268 1.769 -15.937 1.00 94.25 99 MET A C 1
ATOM 790 O O . MET A 1 99 ? 14.625 2.657 -16.708 1.00 94.25 99 MET A O 1
ATOM 794 N N . LEU A 1 100 ? 13.016 1.676 -15.484 1.00 93.94 100 LEU A N 1
ATOM 795 C CA . LEU A 1 100 ? 11.920 2.559 -15.894 1.00 93.94 100 LEU A CA 1
ATOM 796 C C . LEU A 1 100 ? 11.765 3.753 -14.943 1.00 93.94 100 LEU A C 1
ATOM 798 O O . LEU A 1 100 ? 11.489 4.879 -15.361 1.00 93.94 100 LEU A O 1
ATOM 802 N N . ILE A 1 101 ? 11.933 3.518 -13.640 1.00 92.88 101 ILE A N 1
ATOM 803 C CA . ILE A 1 101 ? 11.750 4.514 -12.585 1.00 92.88 101 ILE A CA 1
ATOM 804 C C . ILE A 1 101 ? 12.894 4.400 -11.585 1.00 92.88 101 ILE A C 1
ATOM 806 O O . ILE A 1 101 ? 13.089 3.368 -10.953 1.00 92.88 101 ILE A O 1
ATOM 810 N N . HIS A 1 102 ? 13.591 5.515 -11.360 1.00 92.00 102 HIS A N 1
ATOM 811 C CA . HIS A 1 102 ? 14.667 5.583 -10.371 1.00 92.00 102 HIS A CA 1
ATOM 812 C C . HIS A 1 102 ? 14.196 5.081 -8.984 1.00 92.00 102 HIS A C 1
ATOM 814 O O . HIS A 1 102 ? 13.191 5.606 -8.483 1.00 92.00 102 HIS A O 1
ATOM 820 N N . PRO A 1 103 ? 14.927 4.170 -8.307 1.00 91.56 103 PRO A N 1
ATOM 821 C CA . PRO A 1 103 ? 14.486 3.537 -7.058 1.00 91.56 103 PRO A CA 1
ATOM 822 C C . PRO A 1 103 ? 14.017 4.511 -5.974 1.00 91.56 103 PRO A C 1
ATOM 824 O O . PRO A 1 103 ? 12.932 4.354 -5.423 1.00 91.56 103 PRO A O 1
ATOM 827 N N . THR A 1 104 ? 14.761 5.598 -5.741 1.00 90.88 104 THR A N 1
ATOM 828 C CA . THR A 1 104 ? 14.364 6.647 -4.782 1.00 90.88 104 THR A CA 1
ATOM 829 C C . THR A 1 104 ? 13.011 7.286 -5.111 1.00 90.88 104 THR A C 1
ATOM 831 O O . THR A 1 104 ? 12.235 7.591 -4.207 1.00 90.88 104 THR A O 1
ATOM 834 N N . LYS A 1 105 ? 12.694 7.496 -6.397 1.00 92.56 105 LYS A N 1
ATOM 835 C CA . LYS A 1 105 ? 11.390 8.037 -6.815 1.00 92.56 105 LYS A CA 1
ATOM 836 C C . LYS A 1 105 ? 10.284 7.004 -6.620 1.00 92.56 105 LYS A C 1
ATOM 838 O O . LYS A 1 105 ? 9.208 7.364 -6.148 1.00 92.56 105 LYS A O 1
ATOM 843 N N . ALA A 1 106 ? 10.552 5.739 -6.945 1.00 94.19 106 ALA A N 1
ATOM 844 C CA . ALA A 1 106 ? 9.605 4.650 -6.734 1.00 94.19 106 ALA A CA 1
ATOM 845 C C . ALA A 1 106 ? 9.263 4.499 -5.241 1.00 94.19 106 ALA A C 1
ATOM 847 O O . ALA A 1 106 ? 8.086 4.512 -4.882 1.00 94.19 106 ALA A O 1
ATOM 848 N N . GLU A 1 107 ? 10.273 4.473 -4.368 1.00 94.38 107 GLU A N 1
ATOM 849 C CA . GLU A 1 107 ? 10.095 4.431 -2.914 1.00 94.38 107 GLU A CA 1
ATOM 850 C C . GLU A 1 107 ? 9.311 5.649 -2.405 1.00 94.38 107 GLU A C 1
ATOM 852 O O . GLU A 1 107 ? 8.312 5.495 -1.702 1.00 94.38 107 GLU A O 1
ATOM 857 N N . SER A 1 108 ? 9.709 6.858 -2.817 1.00 93.69 108 SER A N 1
ATOM 858 C CA . SER A 1 108 ? 9.029 8.097 -2.414 1.00 93.69 108 SER A CA 1
ATOM 859 C C . SER A 1 108 ? 7.554 8.086 -2.825 1.00 93.69 108 SER A C 1
ATOM 861 O O . SER A 1 108 ? 6.692 8.525 -2.068 1.00 93.69 108 SER A O 1
ATOM 863 N N . SER A 1 109 ? 7.239 7.539 -4.005 1.00 95.62 109 SER A N 1
ATOM 864 C CA . SER A 1 109 ? 5.858 7.420 -4.478 1.00 95.62 109 SER A CA 1
ATOM 865 C C . SER A 1 109 ? 5.006 6.488 -3.609 1.00 95.62 109 SER A C 1
ATOM 867 O O . SER A 1 109 ? 3.817 6.751 -3.432 1.00 95.62 109 SER A O 1
ATOM 869 N N . ILE A 1 110 ? 5.598 5.420 -3.055 1.00 96.69 110 ILE A N 1
ATOM 870 C CA . ILE A 1 110 ? 4.910 4.513 -2.129 1.00 96.69 110 ILE A CA 1
ATOM 871 C C . ILE A 1 110 ? 4.656 5.236 -0.810 1.00 96.69 110 ILE A C 1
ATOM 873 O O . ILE A 1 110 ? 3.528 5.212 -0.333 1.00 96.69 110 ILE A O 1
ATOM 877 N N . TRP A 1 111 ? 5.653 5.927 -0.249 1.00 96.69 111 TRP A N 1
ATOM 878 C CA . TRP A 1 111 ? 5.486 6.621 1.031 1.00 96.69 111 TRP A CA 1
ATOM 879 C C . TRP A 1 111 ? 4.479 7.768 0.983 1.00 96.69 111 TRP A C 1
ATOM 881 O O . TRP A 1 111 ? 3.674 7.901 1.902 1.00 96.69 111 TRP A O 1
ATOM 891 N N . LEU A 1 112 ? 4.465 8.550 -0.099 1.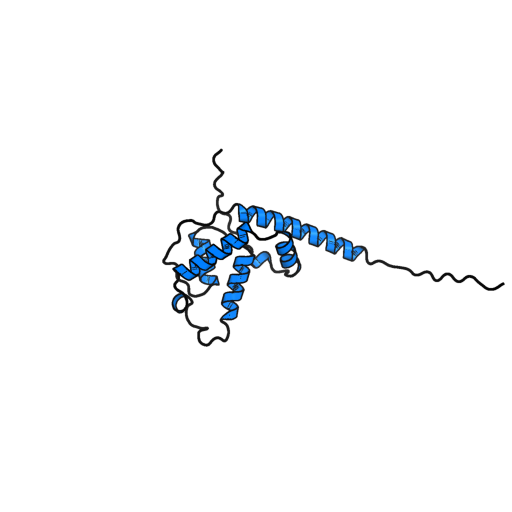00 96.88 112 LEU A N 1
ATOM 892 C CA . LEU A 1 112 ? 3.470 9.609 -0.287 1.00 96.88 112 LEU A CA 1
ATOM 893 C C . LEU A 1 112 ? 2.047 9.038 -0.354 1.00 96.88 112 LEU A C 1
ATOM 895 O O . LEU A 1 112 ? 1.129 9.566 0.270 1.00 96.88 112 LEU A O 1
ATOM 899 N N . MET A 1 113 ? 1.861 7.935 -1.081 1.00 98.06 113 MET A N 1
ATOM 900 C CA . MET A 1 113 ? 0.569 7.251 -1.158 1.00 98.06 113 MET A CA 1
ATOM 901 C C . MET A 1 113 ? 0.173 6.621 0.183 1.00 98.06 113 MET A C 1
ATOM 903 O O . MET A 1 113 ? -0.980 6.720 0.598 1.00 98.06 113 MET A O 1
ATOM 907 N N . GLU A 1 114 ? 1.127 6.005 0.876 1.00 98.50 114 GLU A N 1
ATOM 908 C CA . GLU A 1 114 ? 0.925 5.415 2.196 1.00 98.50 114 GLU A CA 1
ATOM 909 C C . GLU A 1 114 ? 0.478 6.467 3.215 1.00 98.50 114 GLU A C 1
ATOM 911 O O . GLU A 1 114 ? -0.449 6.219 3.983 1.00 98.50 114 GLU A O 1
ATOM 916 N N . GLU A 1 115 ? 1.070 7.664 3.196 1.00 98.31 115 GLU A N 1
ATOM 917 C CA . GLU A 1 115 ? 0.659 8.770 4.064 1.00 98.31 115 GLU A CA 1
ATOM 918 C C . GLU A 1 115 ? -0.792 9.191 3.801 1.00 98.31 115 GLU A C 1
ATOM 920 O O . GLU A 1 115 ? -1.569 9.339 4.750 1.00 98.31 115 GLU A O 1
ATOM 925 N N . VAL A 1 116 ? -1.187 9.316 2.529 1.00 98.44 116 VAL A N 1
ATOM 926 C CA . VAL A 1 116 ? -2.580 9.601 2.148 1.00 98.44 116 VAL A CA 1
ATOM 927 C C . VAL A 1 116 ? -3.508 8.517 2.690 1.00 98.44 116 VAL A C 1
ATOM 929 O O . VAL A 1 116 ? -4.497 8.832 3.357 1.00 98.44 116 VAL A O 1
ATOM 932 N N . HIS A 1 117 ? -3.187 7.242 2.469 1.00 98.69 117 HIS A N 1
ATOM 933 C CA . HIS A 1 117 ? -4.036 6.139 2.903 1.00 98.69 117 HIS A CA 1
ATOM 934 C C . HIS A 1 117 ? -4.143 6.026 4.428 1.00 98.69 117 HIS A C 1
ATOM 936 O O . HIS A 1 117 ? -5.252 5.856 4.942 1.00 98.69 117 HIS A O 1
ATOM 942 N N . ARG A 1 118 ? -3.040 6.188 5.169 1.00 98.25 118 ARG A N 1
ATOM 943 C CA . ARG A 1 118 ? -3.066 6.188 6.639 1.00 98.25 118 ARG A CA 1
ATOM 944 C C . ARG A 1 118 ? -3.893 7.351 7.184 1.00 98.25 118 ARG A C 1
ATOM 946 O O . ARG A 1 118 ? -4.649 7.164 8.130 1.00 98.25 118 ARG A O 1
ATOM 953 N N . ARG A 1 119 ? -3.800 8.547 6.595 1.00 97.69 119 ARG A N 1
ATOM 954 C CA . ARG A 1 119 ? -4.438 9.748 7.164 1.00 97.69 119 ARG A CA 1
ATOM 955 C C . ARG A 1 119 ? -5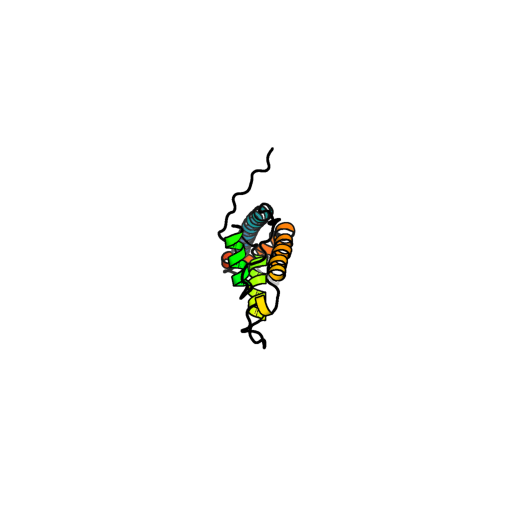.879 9.982 6.737 1.00 97.69 119 ARG A C 1
ATOM 957 O O . ARG A 1 119 ? -6.625 10.582 7.502 1.00 97.69 119 ARG A O 1
ATOM 964 N N . THR A 1 120 ? -6.266 9.554 5.539 1.00 97.62 120 THR A N 1
ATOM 965 C CA . THR A 1 120 ? -7.515 10.030 4.915 1.00 97.62 120 THR A CA 1
ATOM 966 C C . THR A 1 120 ? -8.547 8.939 4.640 1.00 97.62 120 THR A C 1
ATOM 968 O O . THR A 1 120 ? -9.703 9.258 4.364 1.00 97.62 120 THR A O 1
ATOM 971 N N . SER A 1 121 ? -8.178 7.657 4.736 1.00 98.12 121 SER A N 1
ATOM 972 C CA . SER A 1 121 ? -9.100 6.565 4.406 1.00 98.12 121 SER A CA 1
ATOM 973 C C . SER A 1 121 ? -10.242 6.457 5.418 1.00 98.12 121 SER A C 1
ATOM 975 O O . SER A 1 121 ? -10.034 6.445 6.631 1.00 98.12 121 SER A O 1
ATOM 977 N N . SER A 1 122 ? -11.469 6.336 4.910 1.00 97.81 122 SER A N 1
ATOM 978 C CA . SER A 1 122 ? -12.657 6.115 5.735 1.00 97.81 122 SER A CA 1
ATOM 979 C C . SER A 1 122 ? -12.821 4.630 6.078 1.00 97.81 122 SER A C 1
ATOM 981 O O . SER A 1 122 ? -12.838 3.803 5.160 1.00 97.81 122 SER A O 1
ATOM 983 N N . PRO A 1 123 ? -13.069 4.270 7.353 1.00 97.81 123 PRO A N 1
ATOM 984 C CA . PRO A 1 123 ? -13.423 2.904 7.736 1.00 97.81 123 PRO A CA 1
ATOM 985 C C . PRO A 1 123 ? -14.634 2.344 6.982 1.00 97.81 123 PRO A C 1
ATOM 987 O O . PRO A 1 123 ? -14.661 1.163 6.657 1.00 97.81 123 PRO A O 1
ATOM 990 N N . HIS A 1 124 ? -15.618 3.187 6.650 1.00 97.56 124 HIS A N 1
ATOM 991 C CA . HIS A 1 124 ? -16.797 2.760 5.888 1.00 97.56 124 HIS A CA 1
ATOM 992 C C . HIS A 1 124 ? -16.428 2.348 4.463 1.00 97.56 124 HIS A C 1
ATOM 994 O O . HIS A 1 124 ? -16.990 1.401 3.922 1.00 97.56 124 HIS A O 1
ATOM 1000 N N . TYR A 1 125 ? -15.475 3.053 3.851 1.00 97.56 125 TYR A N 1
ATOM 1001 C CA . TYR A 1 125 ? -14.996 2.705 2.519 1.00 97.56 125 TYR A CA 1
ATOM 1002 C C . TYR A 1 125 ? -14.238 1.374 2.539 1.00 97.56 125 TYR A C 1
ATOM 1004 O O . TYR A 1 125 ? -14.498 0.510 1.708 1.00 97.56 125 TYR A O 1
ATOM 1012 N N . LEU A 1 126 ? -13.372 1.169 3.535 1.00 98.00 126 LEU A N 1
ATOM 1013 C CA . LEU A 1 126 ? -12.669 -0.102 3.718 1.00 98.00 126 LEU A CA 1
ATOM 1014 C C . LEU A 1 126 ? -13.628 -1.268 3.971 1.00 98.00 126 LEU A C 1
ATOM 1016 O O . LEU A 1 126 ? -13.482 -2.310 3.345 1.00 98.00 126 LEU A O 1
ATOM 1020 N N . ALA A 1 127 ? -14.635 -1.080 4.826 1.00 97.25 127 ALA A N 1
ATOM 1021 C CA . ALA A 1 127 ? -15.638 -2.102 5.107 1.00 97.25 127 ALA A CA 1
ATOM 1022 C C . ALA A 1 127 ? -16.380 -2.543 3.839 1.00 97.25 127 ALA A C 1
ATOM 1024 O O . ALA A 1 127 ? -16.514 -3.739 3.607 1.00 97.25 127 ALA A O 1
ATOM 1025 N N . LYS A 1 128 ? -16.776 -1.591 2.980 1.00 96.50 128 LYS A N 1
ATOM 1026 C CA . LYS A 1 128 ? -17.396 -1.894 1.680 1.00 96.50 128 LYS A CA 1
ATOM 1027 C C . LYS A 1 128 ? -16.477 -2.713 0.775 1.00 96.50 128 LYS A C 1
ATOM 1029 O O 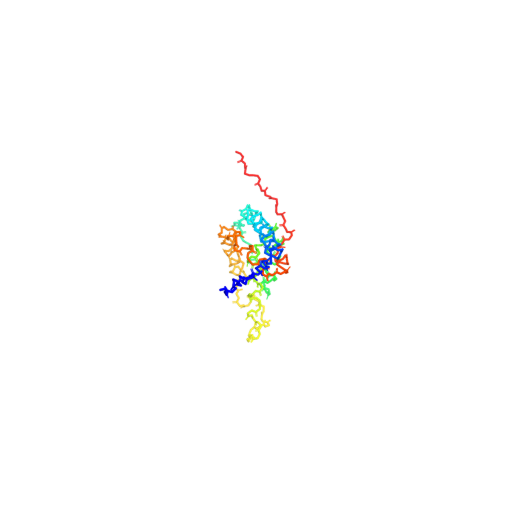. LYS A 1 128 ? -16.933 -3.663 0.150 1.00 96.50 128 LYS A O 1
ATOM 1034 N N . LEU A 1 129 ? -15.189 -2.367 0.714 1.00 96.88 129 LEU A N 1
ATOM 1035 C CA . LEU A 1 129 ? -14.218 -3.128 -0.077 1.00 96.88 129 LEU A CA 1
ATOM 1036 C C . LEU A 1 129 ? -14.016 -4.545 0.470 1.00 96.88 129 LEU A C 1
ATOM 1038 O O . LEU A 1 129 ? -13.936 -5.487 -0.307 1.00 96.88 129 LEU A O 1
ATOM 1042 N N . TRP A 1 130 ? -13.945 -4.703 1.791 1.00 96.69 130 TRP A N 1
ATOM 1043 C CA . TRP A 1 130 ? -13.731 -6.004 2.427 1.00 96.69 130 TRP A CA 1
ATOM 1044 C C . TRP A 1 130 ? -14.955 -6.911 2.358 1.00 96.69 130 TRP A C 1
ATOM 1046 O O . TRP A 1 130 ? -14.803 -8.121 2.237 1.00 96.69 130 TRP A O 1
ATOM 1056 N N . LEU A 1 131 ? -16.156 -6.335 2.403 1.00 94.94 131 LEU A N 1
ATOM 1057 C CA . LEU A 1 131 ? -17.396 -7.069 2.173 1.00 94.94 131 LEU A CA 1
ATOM 1058 C C . LEU A 1 131 ? -17.455 -7.618 0.739 1.00 94.94 131 LEU A C 1
ATOM 1060 O O . LEU A 1 131 ? -17.905 -8.739 0.526 1.00 94.94 131 LEU A O 1
ATOM 1064 N N . ALA A 1 132 ? -16.968 -6.843 -0.235 1.00 94.94 132 ALA A N 1
ATOM 1065 C CA . ALA A 1 132 ? -16.965 -7.223 -1.645 1.00 94.94 132 ALA A CA 1
ATOM 1066 C C . ALA A 1 132 ? -15.857 -8.226 -2.031 1.00 94.94 132 ALA A C 1
ATOM 1068 O O . ALA A 1 132 ? -15.960 -8.857 -3.082 1.00 94.94 132 ALA A O 1
ATOM 1069 N N . ASP A 1 133 ? -14.804 -8.375 -1.220 1.00 94.06 133 ASP A N 1
ATOM 1070 C CA . ASP A 1 133 ? -13.669 -9.264 -1.497 1.00 94.06 133 ASP A CA 1
ATOM 1071 C C . ASP A 1 133 ? -13.426 -10.251 -0.339 1.00 94.06 133 ASP A C 1
ATOM 1073 O O . ASP A 1 133 ? -12.779 -9.895 0.650 1.00 94.06 133 ASP A O 1
ATOM 1077 N N . PRO A 1 134 ? -13.844 -11.526 -0.467 1.00 89.69 134 PRO A N 1
ATOM 1078 C CA . PRO A 1 134 ? -13.583 -12.559 0.540 1.00 89.69 134 PRO A CA 1
ATOM 1079 C C . PRO A 1 134 ? -12.094 -12.751 0.877 1.00 89.69 134 PRO A C 1
ATOM 1081 O O . PRO A 1 134 ? -11.752 -13.207 1.972 1.00 89.69 134 PRO A O 1
ATOM 1084 N N . MET A 1 135 ? -11.192 -12.389 -0.041 1.00 94.62 135 MET A N 1
ATOM 1085 C CA . MET A 1 135 ? -9.747 -12.542 0.107 1.00 94.62 135 MET A CA 1
ATOM 1086 C C . MET A 1 135 ? -9.044 -11.262 0.578 1.00 94.62 135 MET A C 1
ATOM 1088 O O . MET A 1 135 ? -7.817 -11.244 0.623 1.00 94.62 135 MET A O 1
ATOM 1092 N N . TYR A 1 136 ? -9.771 -10.221 1.010 1.00 95.44 136 TYR A N 1
ATOM 1093 C CA . TYR A 1 136 ? -9.195 -8.919 1.393 1.00 95.44 136 TYR A CA 1
ATOM 1094 C C . TYR A 1 136 ? -8.012 -9.008 2.379 1.00 95.44 136 TYR A C 1
ATOM 1096 O O . TYR A 1 136 ? -7.091 -8.188 2.352 1.00 95.44 136 TYR A O 1
ATOM 1104 N N . HIS A 1 137 ? -8.027 -10.016 3.254 1.00 95.25 137 HIS A N 1
ATOM 1105 C CA . HIS A 1 137 ? -7.028 -10.246 4.291 1.00 95.25 137 HIS A CA 1
ATOM 1106 C C . HIS A 1 137 ? -5.618 -10.499 3.735 1.00 95.25 137 HIS A C 1
ATOM 1108 O O . HIS A 1 137 ? -4.648 -10.214 4.431 1.00 95.25 137 HIS A O 1
ATOM 1114 N N . VAL A 1 138 ? -5.473 -10.955 2.482 1.00 95.50 138 VAL A N 1
ATOM 1115 C CA . VAL A 1 138 ? -4.151 -11.142 1.848 1.00 95.50 138 VAL A CA 1
ATOM 1116 C C . VAL A 1 138 ? -3.409 -9.822 1.620 1.00 95.50 138 VAL A C 1
ATOM 1118 O O . VAL A 1 138 ? -2.201 -9.825 1.395 1.00 95.50 138 VAL A O 1
ATOM 1121 N N . TYR A 1 139 ? -4.121 -8.692 1.679 1.00 96.88 139 TYR A N 1
ATOM 1122 C CA . TYR A 1 139 ? -3.564 -7.346 1.535 1.00 96.88 139 TYR A CA 1
ATOM 1123 C C . TYR A 1 139 ? -3.328 -6.644 2.879 1.00 96.88 139 TYR A C 1
ATOM 1125 O O . TYR A 1 139 ? -2.915 -5.482 2.894 1.00 96.88 139 TYR A O 1
ATOM 1133 N N . ILE A 1 140 ? -3.584 -7.319 4.003 1.00 96.94 140 ILE A N 1
ATOM 1134 C CA . ILE A 1 140 ? -3.311 -6.807 5.348 1.00 96.94 140 ILE A CA 1
ATOM 1135 C C . ILE A 1 140 ? -2.001 -7.423 5.842 1.00 96.94 140 ILE A C 1
ATOM 1137 O O . ILE A 1 140 ? -1.898 -8.634 6.025 1.00 96.94 140 ILE A O 1
ATOM 1141 N N . ASP A 1 141 ? -0.994 -6.580 6.072 1.00 95.69 141 ASP A N 1
ATOM 1142 C CA . ASP A 1 141 ? 0.325 -7.045 6.499 1.00 95.69 141 ASP A CA 1
ATOM 1143 C C . ASP A 1 141 ? 0.334 -7.487 7.975 1.00 95.69 141 ASP A C 1
ATOM 1145 O O . ASP A 1 141 ? -0.138 -6.744 8.837 1.00 95.69 141 ASP A O 1
ATOM 1149 N N . PRO A 1 142 ? 0.953 -8.634 8.315 1.00 92.38 142 PRO A N 1
ATOM 1150 C CA . PRO A 1 142 ? 1.072 -9.116 9.693 1.00 92.38 142 PRO A CA 1
ATOM 1151 C C . PRO A 1 142 ? 2.272 -8.492 10.438 1.00 92.38 142 PRO A C 1
ATOM 1153 O O . PRO A 1 142 ? 2.936 -9.159 11.232 1.00 92.38 142 PRO A O 1
ATOM 1156 N N . ILE A 1 143 ? 2.606 -7.230 10.150 1.00 87.69 143 ILE A N 1
ATOM 1157 C CA . ILE A 1 143 ? 3.773 -6.533 10.712 1.00 87.69 143 ILE A CA 1
ATOM 1158 C C . ILE A 1 143 ? 3.292 -5.518 11.741 1.00 87.69 143 ILE A C 1
ATOM 1160 O O . ILE A 1 143 ? 2.542 -4.606 11.411 1.00 87.69 143 ILE A O 1
ATOM 1164 N N . PHE A 1 144 ? 3.779 -5.645 12.975 1.00 86.50 144 PHE A N 1
ATOM 1165 C CA . PHE A 1 144 ? 3.408 -4.768 14.081 1.00 86.50 144 PHE A CA 1
ATOM 1166 C C . PHE A 1 144 ? 4.648 -4.021 14.590 1.00 86.50 144 PHE A C 1
ATOM 1168 O O . PHE A 1 144 ? 5.453 -4.603 15.323 1.00 86.50 144 PHE A O 1
ATOM 1175 N N . PRO A 1 145 ? 4.845 -2.745 14.208 1.00 83.75 145 PRO A N 1
ATOM 1176 C CA . PRO A 1 145 ? 5.954 -1.959 14.705 1.00 83.75 145 PRO A CA 1
ATOM 1177 C C . PRO A 1 145 ? 5.728 -1.639 16.183 1.00 83.75 145 PRO A C 1
ATOM 1179 O O . PRO A 1 145 ? 4.596 -1.490 16.649 1.00 83.75 145 PRO A O 1
ATOM 1182 N N . LYS A 1 146 ? 6.822 -1.487 16.932 1.00 79.94 146 LYS A N 1
ATOM 1183 C CA . LYS A 1 146 ? 6.754 -0.965 18.298 1.00 79.94 146 LYS A CA 1
ATOM 1184 C C . LYS A 1 146 ? 6.343 0.504 18.225 1.00 79.94 146 LYS A C 1
ATOM 1186 O O . LYS A 1 146 ? 7.149 1.347 17.837 1.00 79.94 146 LYS A O 1
ATOM 1191 N N . LEU A 1 147 ? 5.096 0.798 18.581 1.00 75.12 147 LEU A N 1
ATOM 1192 C CA . LEU A 1 147 ? 4.618 2.171 18.697 1.00 75.12 147 LEU A CA 1
ATOM 1193 C C . LEU A 1 147 ? 5.377 2.835 19.851 1.00 75.12 147 LEU A C 1
ATOM 1195 O O . LEU A 1 147 ? 5.374 2.332 20.976 1.00 75.12 147 LEU A O 1
ATOM 1199 N N . GLN A 1 148 ? 6.085 3.928 19.570 1.00 62.62 148 GLN A N 1
ATOM 1200 C CA . GLN A 1 148 ? 6.676 4.729 20.636 1.00 62.62 148 GLN A CA 1
ATOM 1201 C C . GLN A 1 148 ? 5.519 5.376 21.400 1.00 62.62 148 GLN A C 1
ATOM 1203 O O . GLN A 1 148 ? 4.689 6.055 20.797 1.00 62.62 148 GLN A O 1
ATOM 1208 N N . ASN A 1 149 ? 5.433 5.130 22.711 1.00 49.44 149 ASN A N 1
ATOM 1209 C CA . ASN A 1 149 ? 4.486 5.848 23.559 1.00 49.44 149 ASN A CA 1
ATOM 1210 C C . ASN A 1 149 ? 4.727 7.350 23.358 1.00 49.44 149 ASN A C 1
ATOM 1212 O O . ASN A 1 149 ? 5.888 7.761 23.444 1.00 49.44 149 ASN A O 1
ATOM 1216 N N . PRO A 1 150 ? 3.690 8.173 23.119 1.00 46.31 150 PRO A N 1
ATOM 1217 C CA . PRO A 1 150 ? 3.873 9.607 23.218 1.00 46.31 150 PRO A CA 1
ATOM 1218 C C . PRO A 1 150 ? 4.344 9.883 24.646 1.00 46.31 150 PRO A C 1
ATOM 1220 O O . PRO A 1 150 ? 3.645 9.570 25.614 1.00 46.31 150 PRO A O 1
ATOM 1223 N N . SER A 1 151 ? 5.579 10.364 24.781 1.00 43.06 151 SER A N 1
ATOM 1224 C CA . SER A 1 151 ? 6.097 10.872 26.045 1.00 43.06 151 SER A CA 1
ATOM 1225 C C . SER A 1 151 ? 5.071 11.863 26.597 1.00 43.06 151 SER A C 1
ATOM 1227 O O . SER A 1 151 ? 4.671 12.781 25.880 1.00 43.06 151 SER A O 1
ATOM 1229 N N . LYS A 1 152 ? 4.594 11.592 27.816 1.00 35.94 152 LYS A N 1
ATOM 1230 C CA . LYS A 1 152 ? 3.669 12.448 28.570 1.00 35.94 152 LYS A CA 1
ATOM 1231 C C . LYS A 1 152 ? 4.195 13.871 28.711 1.00 35.94 152 LYS A C 1
ATOM 1233 O O . LYS A 1 152 ? 5.431 14.015 28.845 1.00 35.94 152 LYS A O 1
#

Secondary structure (DSSP, 8-state):
--------------HHHHHHHHHHHHHHHHHHHHHHHHHHHSPPPSS--TT---SSHHHHHHHHHHHHT-PPPHHHHHHHHHHHHTTTTSTTTTS-HHHHS-HHHHHHHHHHHHHHHHHH--HHHHHHHHHH-TTGGGGS------PPP---

Organism: Nicotiana tabacum (NCBI:txid4097)

InterPro domains:
  IPR015270 Protein RDM1, plant [PF09187] (29-146)
  IPR015270 Protein RDM1, plant [PTHR36366] (6-150)
  IPR036319 RDM1 superfamily [G3DSA:1.20.120.690] (26-147)
  IPR036319 RDM1 superfamily [SSF109920] (27-145)

Radius of gyration: 23.44 Å; chains: 1; bounding box: 96×26×53 Å